Protein AF-A0A6G3Z3A4-F1 (afdb_monomer_lite)

Sequence (115 aa):
MSCEQKSTEIIEIRGVYGNPKPFWDKGIYLNDLGVNAIFVHSGSINHDMVSRAKSEVLMLFAEFATLNGKNYVEKHPEAWAIDEKGEKVQAASWFMGVCPTEPGFRQYRFDQLRD

Structure (mmCIF, N/CA/C/O backbone):
data_AF-A0A6G3Z3A4-F1
#
_entry.id   AF-A0A6G3Z3A4-F1
#
loop_
_atom_site.group_PDB
_atom_site.id
_atom_site.type_symbol
_atom_site.label_atom_id
_atom_site.label_alt_id
_atom_site.label_comp_id
_atom_site.label_asym_id
_atom_site.label_entity_id
_atom_site.label_seq_id
_atom_site.pdbx_PDB_ins_code
_atom_site.Cartn_x
_atom_site.Cartn_y
_atom_site.Cartn_z
_atom_site.occupancy
_atom_site.B_iso_or_equiv
_atom_site.auth_seq_id
_atom_site.auth_com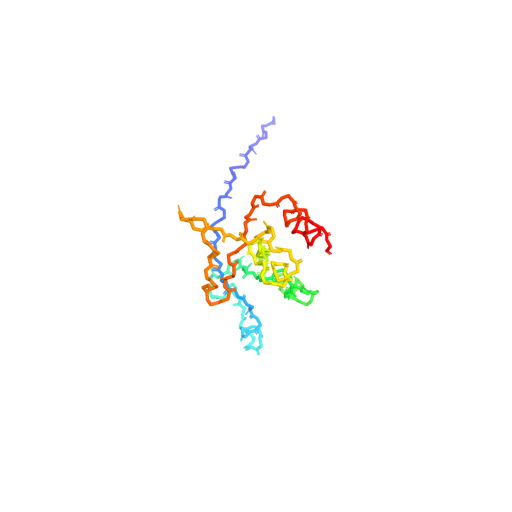p_id
_atom_site.auth_asym_id
_atom_site.auth_atom_id
_atom_site.pdbx_PDB_model_num
ATOM 1 N N . MET A 1 1 ? -12.400 38.740 25.803 1.00 44.72 1 MET A N 1
ATOM 2 C CA . MET A 1 1 ? -12.763 37.363 25.411 1.00 44.72 1 MET A CA 1
ATOM 3 C C . MET A 1 1 ? -11.537 36.761 24.754 1.00 44.72 1 MET A C 1
ATOM 5 O O . MET A 1 1 ? -11.163 37.222 23.687 1.00 44.72 1 MET A O 1
ATOM 9 N N . SER A 1 2 ? -10.840 35.865 25.452 1.00 55.03 2 SER A N 1
ATOM 10 C CA . SER A 1 2 ? -9.640 35.192 24.946 1.00 55.03 2 SER A CA 1
ATOM 11 C C . SER A 1 2 ? -10.067 33.841 24.379 1.00 55.03 2 SER A C 1
ATOM 13 O O . SER A 1 2 ? -10.693 33.065 25.096 1.00 55.03 2 SER A O 1
ATOM 15 N N . CYS A 1 3 ? -9.792 33.579 23.102 1.00 57.38 3 CYS A N 1
ATOM 16 C CA . CYS A 1 3 ? -9.895 32.233 22.548 1.00 57.38 3 CYS A CA 1
ATOM 17 C C . CYS A 1 3 ? -8.695 31.424 23.050 1.00 57.38 3 CYS A C 1
ATOM 19 O O . CYS A 1 3 ? -7.576 31.633 22.588 1.00 57.38 3 CYS A O 1
ATOM 21 N N . GLU A 1 4 ? -8.922 30.504 23.985 1.00 67.31 4 GLU A N 1
ATOM 22 C CA . GLU A 1 4 ? -7.947 29.461 24.306 1.00 67.31 4 GLU A CA 1
ATOM 23 C C . GLU A 1 4 ? -7.803 28.520 23.105 1.00 67.31 4 GLU A C 1
ATOM 25 O O . GLU A 1 4 ? -8.751 27.850 22.688 1.00 67.31 4 GLU A O 1
ATOM 30 N N . GLN A 1 5 ? -6.605 28.481 22.525 1.00 63.28 5 GLN A N 1
ATOM 31 C CA . GLN A 1 5 ? -6.236 27.465 21.548 1.00 63.28 5 GLN A CA 1
ATOM 32 C C . GLN A 1 5 ? -6.065 26.136 22.288 1.00 63.28 5 GLN A C 1
ATOM 34 O O . GLN A 1 5 ? -5.103 25.950 23.030 1.00 63.28 5 GLN A O 1
ATOM 39 N N . LYS A 1 6 ? -7.015 25.213 22.094 1.00 67.44 6 LYS A N 1
ATOM 40 C CA . LYS A 1 6 ? -6.882 23.819 22.534 1.00 67.44 6 LYS A CA 1
ATOM 41 C C . LYS A 1 6 ? -5.578 23.251 21.970 1.00 67.44 6 LYS A C 1
ATOM 43 O O . LYS A 1 6 ? -5.382 23.258 20.756 1.00 67.44 6 LYS A O 1
ATOM 48 N N . SER A 1 7 ? -4.704 22.766 22.848 1.00 70.38 7 SER A N 1
ATOM 49 C CA . SER A 1 7 ? -3.515 22.011 22.461 1.00 70.38 7 SER A CA 1
ATOM 50 C C . SER A 1 7 ? -3.932 20.822 21.599 1.00 70.38 7 SER A C 1
ATOM 52 O O . SER A 1 7 ? -4.838 20.079 21.978 1.00 70.38 7 SER A O 1
ATOM 54 N N . THR A 1 8 ? -3.290 20.646 20.447 1.00 72.88 8 THR A N 1
ATOM 55 C CA . THR A 1 8 ? -3.506 19.479 19.590 1.00 72.88 8 THR A CA 1
ATOM 56 C C . THR A 1 8 ? -3.104 18.225 20.363 1.00 72.88 8 THR A C 1
ATOM 58 O O . THR A 1 8 ? -1.916 17.992 20.583 1.00 72.88 8 THR A O 1
ATOM 61 N N . GLU A 1 9 ? -4.081 17.435 20.810 1.00 79.81 9 GLU A N 1
ATOM 62 C CA . GLU A 1 9 ? -3.802 16.121 21.384 1.00 79.81 9 GLU A CA 1
ATOM 63 C C . GLU A 1 9 ? -3.218 15.216 20.298 1.00 79.81 9 GLU A C 1
ATOM 65 O O . GLU A 1 9 ? -3.786 15.065 19.214 1.00 79.81 9 GLU A O 1
ATOM 70 N N . ILE A 1 10 ? -2.056 14.630 20.580 1.00 82.75 10 ILE A N 1
ATOM 71 C CA . ILE A 1 10 ? -1.434 13.646 19.700 1.00 82.75 10 ILE A CA 1
ATOM 72 C C . ILE A 1 10 ? -2.136 12.314 19.956 1.00 82.75 10 ILE A C 1
ATOM 74 O O . ILE A 1 10 ? -1.961 11.709 21.012 1.00 82.75 10 ILE A O 1
ATOM 78 N N . ILE A 1 11 ? -2.926 11.856 18.988 1.00 84.44 11 ILE A N 1
ATOM 79 C CA . ILE A 1 11 ? -3.520 10.519 19.028 1.00 84.44 11 ILE A CA 1
ATOM 80 C C . ILE A 1 11 ? -2.460 9.521 18.556 1.00 84.44 11 ILE A C 1
ATOM 82 O O . ILE A 1 11 ? -2.026 9.558 17.405 1.00 84.44 11 ILE A O 1
ATOM 86 N N . GLU A 1 12 ? -2.036 8.627 19.447 1.00 93.38 12 GLU A N 1
ATOM 87 C CA . GLU A 1 12 ? -1.149 7.517 19.095 1.00 93.38 12 GLU A CA 1
ATOM 88 C C . GLU A 1 12 ? -1.888 6.524 18.185 1.00 93.38 12 GLU A C 1
ATOM 90 O O . GLU A 1 12 ? -2.966 6.042 18.533 1.00 93.38 12 GLU A O 1
ATOM 95 N N . ILE A 1 13 ? -1.309 6.193 17.028 1.00 95.25 13 ILE A N 1
ATOM 96 C CA . ILE A 1 13 ? -1.880 5.219 16.088 1.00 95.25 13 ILE A CA 1
ATOM 97 C C . ILE A 1 13 ? -1.393 3.816 16.457 1.00 95.25 13 ILE A C 1
ATOM 99 O O . ILE A 1 13 ? -0.210 3.503 16.344 1.00 95.25 13 ILE A O 1
ATOM 103 N N . ARG A 1 14 ? -2.328 2.952 16.848 1.00 95.38 14 ARG A N 1
ATOM 104 C CA . ARG A 1 14 ? -2.114 1.541 17.184 1.00 95.38 14 ARG A CA 1
ATOM 105 C C . ARG A 1 14 ? -2.848 0.704 16.156 1.00 95.38 14 ARG A C 1
ATOM 107 O O . ARG A 1 14 ? -4.046 0.459 16.291 1.00 95.38 14 ARG A O 1
ATOM 114 N N . GLY A 1 15 ? -2.146 0.342 15.089 1.00 94.31 15 GLY A N 1
ATOM 115 C CA . GLY A 1 15 ? -2.766 -0.310 13.946 1.00 94.31 15 GLY A CA 1
ATOM 116 C C . GLY A 1 15 ? -2.347 -1.751 13.723 1.00 94.31 15 GLY A C 1
ATOM 117 O O . GLY A 1 15 ? -1.269 -2.177 14.133 1.00 94.31 15 GLY A O 1
ATOM 118 N N . VAL A 1 16 ? -3.205 -2.479 13.014 1.00 94.19 16 VAL A N 1
ATOM 119 C CA . VAL A 1 16 ? -2.917 -3.818 12.486 1.00 94.19 16 VAL A CA 1
ATOM 120 C C . VAL A 1 16 ? -2.797 -3.769 10.968 1.00 94.19 16 VAL A C 1
ATOM 122 O O . VAL A 1 16 ? -3.511 -3.014 10.307 1.00 94.19 16 VAL A O 1
ATOM 125 N N . TYR A 1 17 ? -1.895 -4.576 10.414 1.00 94.81 17 TYR A N 1
ATOM 126 C CA . TYR A 1 17 ? -1.730 -4.725 8.971 1.00 94.81 17 TYR A CA 1
ATOM 127 C C . TYR A 1 17 ? -2.410 -6.008 8.484 1.00 94.81 17 TYR A C 1
ATOM 129 O O . TYR A 1 17 ? -2.198 -7.083 9.048 1.00 94.81 17 TYR A O 1
ATOM 137 N N . GLY A 1 18 ? -3.214 -5.891 7.429 1.00 90.81 18 GLY A N 1
ATOM 138 C CA . GLY A 1 18 ? -3.985 -6.985 6.843 1.00 90.81 18 GLY A CA 1
ATOM 139 C C . GLY A 1 18 ? -5.496 -6.830 7.023 1.00 90.81 18 GLY A C 1
ATOM 140 O O . GLY A 1 18 ? -5.988 -5.896 7.652 1.00 90.81 18 GLY A O 1
ATOM 141 N N . ASN A 1 19 ? -6.258 -7.749 6.426 1.00 90.94 19 ASN A N 1
ATOM 142 C CA . ASN A 1 19 ? -7.718 -7.674 6.418 1.00 90.94 19 ASN A CA 1
ATOM 143 C C . ASN A 1 19 ? -8.296 -7.963 7.825 1.00 90.94 19 ASN A C 1
ATOM 145 O O . ASN A 1 19 ? -8.087 -9.069 8.331 1.00 90.94 19 ASN A O 1
ATOM 149 N N . PRO A 1 20 ? -9.056 -7.035 8.444 1.00 92.31 20 PRO A N 1
ATOM 150 C CA . PRO A 1 20 ? -9.608 -7.204 9.794 1.00 92.31 20 PRO A CA 1
ATOM 151 C C . PRO A 1 20 ? -10.807 -8.164 9.867 1.00 92.31 20 PRO A C 1
ATOM 153 O O . PRO A 1 20 ? -11.258 -8.505 10.962 1.00 92.31 20 PRO A O 1
ATOM 156 N N . LYS A 1 21 ? -11.310 -8.640 8.721 1.00 92.31 21 LYS A N 1
ATOM 157 C CA . LYS A 1 21 ? -12.469 -9.535 8.618 1.00 92.31 21 LYS A CA 1
ATOM 158 C C . LYS A 1 21 ? -12.462 -10.720 9.604 1.00 92.31 21 LYS A C 1
ATOM 160 O O . LYS A 1 21 ? -13.507 -10.952 10.201 1.00 92.31 21 LYS A O 1
ATOM 165 N N . PRO A 1 22 ? -11.348 -11.437 9.860 1.00 93.56 22 PRO A N 1
ATOM 166 C CA . PRO A 1 22 ? -11.351 -12.549 10.813 1.00 93.56 22 PRO A CA 1
ATOM 167 C C . PRO A 1 22 ? -11.710 -12.160 12.257 1.00 93.56 22 PRO A C 1
ATOM 169 O O . PRO A 1 22 ? -12.189 -13.012 13.006 1.00 93.56 22 PRO A O 1
ATOM 172 N N . PHE A 1 23 ? -11.473 -10.906 12.664 1.00 94.19 23 PHE A N 1
ATOM 173 C CA . PHE A 1 23 ? -11.898 -10.388 13.970 1.00 94.19 23 PHE A CA 1
ATOM 174 C C . PHE A 1 23 ? -13.391 -10.063 13.957 1.00 94.19 23 PHE A C 1
ATOM 176 O O . PHE A 1 23 ? -14.137 -10.529 14.819 1.00 94.19 23 PHE A O 1
ATOM 183 N N . TRP A 1 24 ? -13.839 -9.350 12.924 1.00 94.19 24 TRP A N 1
ATOM 184 C CA . TRP A 1 24 ? -15.240 -8.972 12.758 1.00 94.19 24 TRP A CA 1
ATOM 185 C C . TRP A 1 24 ? -16.174 -10.176 12.625 1.00 94.19 24 TRP A C 1
ATOM 187 O O . TRP A 1 24 ? -17.240 -10.184 13.234 1.00 94.19 24 TRP A O 1
ATOM 197 N N . ASP A 1 25 ? -15.753 -11.221 11.910 1.00 94.94 25 ASP A N 1
ATOM 198 C CA . ASP A 1 25 ? -16.512 -12.469 11.755 1.00 94.94 25 ASP A CA 1
ATOM 199 C C . ASP A 1 25 ? -16.710 -13.198 13.099 1.00 94.94 25 ASP A C 1
ATOM 201 O O . ASP A 1 25 ? -17.659 -13.962 13.260 1.00 94.94 25 ASP A O 1
ATOM 205 N N . LYS A 1 26 ? -15.842 -12.940 14.087 1.00 96.12 26 LYS A N 1
ATOM 206 C CA . LYS A 1 26 ? -15.961 -13.447 15.464 1.00 96.12 26 LYS A CA 1
ATOM 207 C C . LYS A 1 26 ? -16.708 -12.488 16.396 1.00 96.12 26 LYS A C 1
ATOM 209 O O . LYS A 1 26 ? -16.783 -12.751 17.592 1.00 96.12 26 LYS A O 1
ATOM 214 N N . GLY A 1 27 ? -17.222 -11.372 15.877 1.00 94.25 27 GLY A N 1
ATOM 215 C CA . GLY A 1 27 ? -17.855 -10.321 16.672 1.00 94.25 27 GLY A CA 1
ATOM 216 C C . GLY A 1 27 ? -16.881 -9.530 17.549 1.00 94.25 27 GLY A C 1
ATOM 217 O O . GLY A 1 27 ? -17.327 -8.831 18.451 1.00 94.25 27 GLY A O 1
ATOM 218 N N . ILE A 1 28 ? -15.571 -9.637 17.304 1.00 94.69 28 ILE A N 1
ATOM 219 C CA . ILE A 1 28 ? -14.545 -8.913 18.057 1.00 94.69 28 ILE A CA 1
ATOM 220 C C . ILE A 1 28 ? -14.382 -7.527 17.441 1.00 94.69 28 ILE A C 1
ATOM 222 O O . ILE A 1 28 ? -14.150 -7.403 16.235 1.00 94.69 28 ILE A O 1
ATOM 226 N N . TYR A 1 29 ? -14.479 -6.500 18.278 1.00 94.44 29 TYR A N 1
ATOM 227 C CA . TYR A 1 29 ? -14.205 -5.127 17.888 1.00 94.44 29 TYR A CA 1
ATOM 228 C C . TYR A 1 29 ? -12.720 -4.834 18.102 1.00 94.44 29 TYR A C 1
ATOM 230 O O . TYR A 1 29 ? -12.112 -5.281 19.075 1.00 94.44 29 TYR A O 1
ATOM 238 N N . LEU A 1 30 ? -12.098 -4.109 17.175 1.00 94.94 30 LEU A N 1
ATOM 239 C CA . LEU A 1 30 ? -10.657 -3.856 17.246 1.00 94.94 30 LEU A CA 1
ATOM 240 C C . LEU A 1 30 ? -10.299 -2.866 18.363 1.00 94.94 30 LEU A C 1
ATOM 242 O O . LEU A 1 30 ? -9.241 -2.989 18.982 1.00 94.94 30 LEU A O 1
ATOM 246 N N . ASN A 1 31 ? -11.203 -1.944 18.686 1.00 93.62 31 ASN A N 1
ATOM 247 C CA . ASN A 1 31 ? -11.037 -1.016 19.805 1.00 93.62 31 ASN A CA 1
ATOM 248 C C . ASN A 1 31 ? -10.979 -1.730 21.172 1.00 93.62 31 ASN A C 1
ATOM 250 O O . ASN A 1 31 ? -10.213 -1.298 22.032 1.00 93.62 31 ASN A O 1
ATOM 254 N N . ASP A 1 32 ? -11.678 -2.859 21.346 1.00 94.50 32 ASP A N 1
ATOM 255 C CA . ASP A 1 32 ? -11.590 -3.708 22.546 1.00 94.50 32 ASP A CA 1
ATOM 256 C C . ASP A 1 32 ? -10.193 -4.329 22.712 1.00 94.50 32 ASP A C 1
ATOM 258 O O . ASP A 1 32 ? -9.768 -4.656 23.820 1.00 94.50 32 ASP A O 1
ATOM 262 N N . LEU A 1 33 ? -9.448 -4.460 21.610 1.00 94.19 33 LEU A N 1
ATOM 263 C CA . LEU A 1 33 ? -8.054 -4.910 21.589 1.00 94.19 33 LEU A CA 1
ATOM 264 C C . LEU A 1 33 ? -7.056 -3.745 21.711 1.00 94.19 33 LEU A C 1
ATOM 266 O O . LEU A 1 33 ? -5.848 -3.952 21.596 1.00 94.19 33 LEU A O 1
ATOM 270 N N . GLY A 1 34 ? -7.537 -2.514 21.909 1.00 93.75 34 GLY A N 1
ATOM 271 C CA . GLY A 1 34 ? -6.711 -1.307 21.943 1.00 93.75 34 GLY A CA 1
ATOM 272 C C . GLY A 1 34 ? -6.182 -0.867 20.573 1.00 93.75 34 GLY A C 1
ATOM 273 O O . GLY A 1 34 ? -5.256 -0.054 20.519 1.00 93.75 34 GLY A O 1
ATOM 274 N N . VAL A 1 35 ? -6.747 -1.393 19.481 1.00 95.94 35 VAL A N 1
ATOM 275 C CA . VAL A 1 35 ? -6.409 -1.035 18.097 1.00 95.94 35 VAL A CA 1
ATOM 276 C C . VAL A 1 35 ? -7.335 0.082 17.627 1.00 95.94 35 VAL A C 1
ATOM 278 O O . VAL A 1 35 ? -8.553 -0.015 17.754 1.00 95.94 35 VAL A O 1
ATOM 281 N N . ASN A 1 36 ? -6.762 1.140 17.055 1.00 96.06 36 ASN A N 1
ATOM 282 C CA . ASN A 1 36 ? -7.508 2.289 16.531 1.00 96.06 36 ASN A CA 1
ATOM 283 C C . ASN A 1 36 ? -7.268 2.545 15.034 1.00 96.06 36 ASN A C 1
ATOM 285 O O . ASN A 1 36 ? -7.782 3.519 14.483 1.00 96.06 36 ASN A O 1
ATOM 289 N N . ALA A 1 37 ? -6.510 1.674 14.363 1.00 97.25 37 ALA A N 1
ATOM 290 C CA . ALA A 1 37 ? -6.234 1.791 12.939 1.00 97.25 37 ALA A CA 1
ATOM 291 C C . ALA A 1 37 ? -6.104 0.437 12.232 1.00 97.25 37 ALA A C 1
ATOM 293 O O . ALA A 1 37 ? -5.683 -0.562 12.813 1.00 97.25 37 ALA A O 1
ATOM 294 N N . ILE A 1 38 ? -6.417 0.417 10.940 1.00 97.06 38 ILE A N 1
ATOM 295 C CA . ILE A 1 38 ? -6.185 -0.721 10.049 1.00 97.06 38 ILE A CA 1
ATOM 296 C C . ILE A 1 38 ? -5.400 -0.263 8.822 1.00 97.06 38 ILE A C 1
ATOM 298 O O . ILE A 1 38 ? -5.692 0.782 8.244 1.00 97.06 38 ILE A O 1
ATOM 302 N N . PHE A 1 39 ? -4.415 -1.060 8.421 1.00 97.06 39 PHE A N 1
ATOM 303 C CA . PHE A 1 39 ? -3.629 -0.878 7.205 1.00 97.06 39 PHE A CA 1
ATOM 304 C C . PHE A 1 39 ? -3.957 -2.030 6.258 1.00 97.06 39 PHE A C 1
ATOM 306 O O . PHE A 1 39 ? -3.657 -3.187 6.555 1.00 97.06 39 PHE A O 1
ATOM 313 N N . VAL A 1 40 ? -4.610 -1.733 5.139 1.00 96.25 40 VAL A N 1
ATOM 314 C CA . VAL A 1 40 ? -5.150 -2.747 4.223 1.00 96.25 40 VAL A CA 1
ATOM 315 C C . VAL A 1 40 ? -4.697 -2.491 2.796 1.00 96.25 40 VAL A C 1
ATOM 317 O O . VAL A 1 40 ? -4.545 -1.345 2.384 1.00 96.25 40 VAL A O 1
ATOM 320 N N . HIS A 1 41 ? -4.537 -3.553 2.007 1.00 93.06 41 HIS A N 1
ATOM 321 C CA . HIS A 1 41 ? -4.300 -3.413 0.573 1.00 93.06 41 HIS A CA 1
ATOM 322 C C . HIS A 1 41 ? -5.467 -2.653 -0.075 1.00 93.06 41 HIS A C 1
ATOM 324 O O . HIS A 1 41 ? -6.625 -3.030 0.116 1.00 93.06 41 HIS A O 1
ATOM 330 N N . SER A 1 42 ? -5.174 -1.615 -0.857 1.00 91.38 42 SER A N 1
ATOM 331 C CA . SER A 1 42 ? -6.161 -0.742 -1.521 1.00 91.38 42 SER A CA 1
ATOM 332 C C . SER A 1 42 ? -7.266 -1.521 -2.240 1.00 91.38 42 SER A C 1
ATOM 334 O O . SER A 1 42 ? -8.444 -1.287 -1.992 1.00 91.38 42 SER A O 1
ATOM 336 N N . GLY A 1 43 ? -6.902 -2.537 -3.026 1.00 89.81 43 GLY A N 1
ATOM 337 C CA . GLY A 1 43 ? -7.866 -3.393 -3.736 1.00 89.81 43 GLY A CA 1
ATOM 338 C C . GLY A 1 43 ? -8.773 -4.268 -2.850 1.00 89.81 43 GLY A C 1
ATOM 339 O O . GLY A 1 43 ? -9.657 -4.935 -3.373 1.00 89.81 43 GLY A O 1
ATOM 340 N N . SER A 1 44 ? -8.560 -4.310 -1.530 1.00 91.81 44 SER A N 1
ATOM 341 C CA . SER A 1 44 ? -9.442 -5.017 -0.584 1.00 91.81 44 SER A CA 1
ATOM 342 C C . SER A 1 44 ? -10.496 -4.110 0.060 1.00 91.81 44 SER A C 1
ATOM 344 O O . SER A 1 44 ? -11.411 -4.612 0.717 1.00 91.81 44 SER A O 1
ATOM 346 N N . ILE A 1 45 ? -10.374 -2.790 -0.120 1.00 93.81 45 ILE A N 1
ATOM 347 C CA . ILE A 1 45 ? -11.290 -1.809 0.455 1.00 93.81 45 ILE A CA 1
ATOM 348 C C . ILE A 1 45 ? -12.633 -1.910 -0.263 1.00 93.81 45 ILE A C 1
ATOM 350 O O . ILE A 1 45 ? -12.718 -1.865 -1.487 1.00 93.81 45 ILE A O 1
ATOM 354 N N . ASN A 1 46 ? -13.700 -2.027 0.517 1.00 94.75 46 ASN A N 1
ATOM 355 C CA . ASN A 1 46 ? -15.071 -2.021 0.029 1.00 94.75 46 ASN A CA 1
ATOM 356 C C . ASN A 1 46 ? -15.973 -1.242 0.994 1.00 94.75 46 ASN A C 1
ATOM 358 O O . ASN A 1 46 ? -15.548 -0.838 2.080 1.00 94.75 46 ASN A O 1
ATOM 362 N N . HIS A 1 47 ? -17.222 -1.022 0.584 1.00 95.88 47 HIS A N 1
ATOM 363 C CA . HIS A 1 47 ? -18.175 -0.234 1.360 1.00 95.88 47 HIS A CA 1
ATOM 364 C C . HIS A 1 47 ? -18.393 -0.806 2.770 1.00 95.88 47 HIS A C 1
ATOM 366 O O . HIS A 1 47 ? -18.356 -0.055 3.741 1.00 95.88 47 HIS A O 1
ATOM 372 N N . ASP A 1 48 ? -18.534 -2.127 2.901 1.00 94.62 48 ASP A N 1
ATOM 373 C CA . ASP A 1 48 ? -18.771 -2.785 4.191 1.00 94.62 48 ASP A CA 1
ATOM 374 C C . ASP A 1 48 ? -17.596 -2.600 5.153 1.00 94.62 48 ASP A C 1
ATOM 376 O O . ASP A 1 48 ? -17.798 -2.283 6.325 1.00 94.62 48 ASP A O 1
ATOM 380 N N . MET A 1 49 ? -16.362 -2.720 4.655 1.00 95.25 49 MET A N 1
ATOM 381 C CA . MET A 1 49 ? -15.149 -2.473 5.434 1.00 95.25 49 MET A CA 1
ATOM 382 C C . MET A 1 49 ? -15.095 -1.027 5.931 1.00 95.25 49 MET A C 1
ATOM 384 O O . MET A 1 49 ? -14.807 -0.796 7.104 1.00 95.25 49 MET A O 1
ATOM 388 N N . VAL A 1 50 ?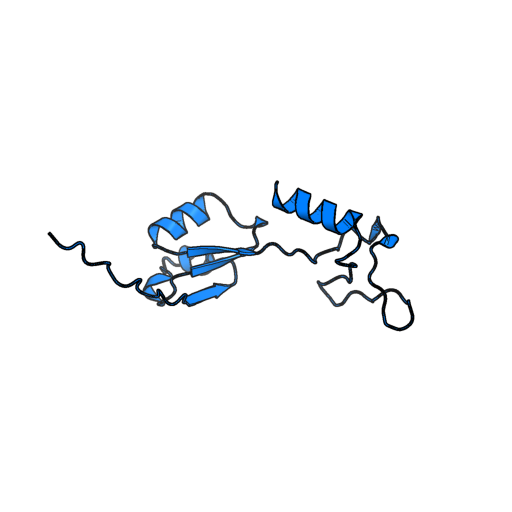 -15.398 -0.054 5.065 1.00 96.31 50 VAL A N 1
ATOM 389 C CA . VAL A 1 50 ? -15.405 1.371 5.431 1.00 96.31 50 VAL A CA 1
ATOM 390 C C . VAL A 1 50 ? -16.496 1.661 6.461 1.00 96.31 50 VAL A C 1
ATOM 392 O O . VAL A 1 50 ? -16.236 2.335 7.458 1.00 96.31 50 VAL A O 1
ATOM 395 N N . SER A 1 51 ? -17.710 1.150 6.248 1.00 96.00 51 SER A N 1
ATOM 396 C CA . SER A 1 51 ? -18.828 1.303 7.181 1.00 96.00 51 SER A CA 1
ATOM 397 C C . SER A 1 51 ? -18.510 0.692 8.540 1.00 96.00 51 SER A C 1
ATOM 399 O O . SER A 1 51 ? -18.730 1.333 9.570 1.00 96.00 51 SER A O 1
ATOM 401 N N . ARG A 1 52 ? -17.937 -0.514 8.549 1.00 94.88 52 ARG A N 1
ATOM 402 C CA . ARG A 1 52 ? -17.552 -1.199 9.778 1.00 94.88 52 ARG A CA 1
ATOM 403 C C . ARG A 1 52 ? -16.442 -0.451 10.512 1.00 94.88 52 ARG A C 1
ATOM 405 O O . ARG A 1 52 ? -16.610 -0.149 11.690 1.00 94.88 52 ARG A O 1
ATOM 412 N N . ALA A 1 53 ? -15.374 -0.059 9.818 1.00 95.62 53 ALA A N 1
ATOM 413 C CA . ALA A 1 53 ? -14.282 0.716 10.403 1.00 95.62 53 ALA A CA 1
ATOM 414 C C . ALA A 1 53 ? -14.774 2.037 11.021 1.00 95.62 53 ALA A C 1
ATOM 416 O O . ALA A 1 53 ? -14.414 2.356 12.152 1.00 95.62 53 ALA A O 1
ATOM 417 N N . LYS A 1 54 ? -15.669 2.763 10.335 1.00 95.31 54 LYS A N 1
ATOM 418 C CA . LYS A 1 54 ? -16.292 3.985 10.871 1.00 95.31 54 LYS A CA 1
ATOM 419 C C . LYS A 1 54 ? -17.117 3.724 12.129 1.00 95.31 54 LYS A C 1
ATOM 421 O O . LYS A 1 54 ? -17.039 4.516 13.062 1.00 95.31 54 LYS A O 1
ATOM 426 N N . SER A 1 55 ? -17.884 2.632 12.168 1.00 94.69 55 SER A N 1
ATOM 427 C CA . SER A 1 55 ? -18.684 2.275 13.350 1.00 94.69 55 SER A CA 1
ATOM 428 C C . SER A 1 55 ? -17.829 1.975 14.587 1.00 94.69 55 SER A C 1
ATOM 430 O O . SER A 1 55 ? -18.285 2.177 15.706 1.00 94.69 55 SER A O 1
ATOM 432 N N . GLU A 1 56 ? -16.580 1.551 14.378 1.00 94.25 56 GLU A N 1
ATOM 433 C CA . GLU A 1 56 ? -15.594 1.275 15.429 1.00 94.25 56 GLU A CA 1
ATOM 434 C C . GLU A 1 56 ? -14.653 2.464 15.705 1.00 94.25 56 GLU A C 1
ATOM 436 O O . GLU A 1 56 ? -13.753 2.353 16.534 1.00 94.25 56 GLU A O 1
ATOM 441 N N . VAL A 1 57 ? -14.853 3.608 15.033 1.00 94.06 57 VAL A N 1
ATOM 442 C CA . VAL A 1 57 ? -13.983 4.800 15.121 1.00 94.06 57 VAL A CA 1
ATOM 443 C C . VAL A 1 57 ? -12.522 4.469 14.763 1.00 94.06 57 VAL A C 1
ATOM 445 O O . VAL A 1 57 ? -11.573 4.995 15.339 1.00 94.06 57 VAL A O 1
ATOM 448 N N . LEU A 1 58 ? -12.330 3.581 13.785 1.00 96.06 58 LEU A N 1
ATOM 449 C CA . LEU A 1 58 ? -11.011 3.191 13.294 1.00 96.06 58 LEU A CA 1
ATOM 450 C C . LEU A 1 58 ? -10.541 4.111 12.168 1.00 96.06 58 LEU A C 1
ATOM 452 O O . LEU A 1 58 ? -11.304 4.473 11.268 1.00 96.06 58 LEU A O 1
ATOM 456 N N . MET A 1 59 ? -9.244 4.407 12.161 1.00 96.06 59 MET A N 1
ATOM 457 C CA . MET A 1 59 ? -8.568 4.986 11.004 1.00 96.06 59 MET A CA 1
ATOM 458 C C . MET A 1 59 ? -8.283 3.894 9.966 1.00 96.06 59 MET A C 1
ATOM 460 O O . MET A 1 59 ? -7.696 2.863 10.286 1.00 96.06 59 MET A O 1
ATOM 464 N N . LEU A 1 60 ? -8.676 4.118 8.713 1.00 96.25 60 LEU A N 1
ATOM 465 C CA . LEU A 1 60 ? -8.412 3.197 7.608 1.00 96.25 60 LEU A CA 1
ATOM 466 C C . LEU A 1 60 ? -7.306 3.772 6.724 1.00 96.25 60 LEU A C 1
ATOM 468 O O . LEU A 1 60 ? -7.477 4.828 6.117 1.00 96.25 60 LEU A O 1
ATOM 472 N N . PHE A 1 61 ? -6.190 3.055 6.635 1.00 96.25 61 PHE A N 1
ATOM 473 C CA . PHE A 1 61 ? -5.060 3.373 5.771 1.00 96.25 61 PHE A CA 1
ATOM 474 C C . PHE A 1 61 ? -4.993 2.381 4.609 1.00 96.25 61 PHE A C 1
ATOM 476 O O . PHE A 1 61 ? -5.012 1.165 4.810 1.00 96.25 61 PHE A O 1
ATOM 483 N N . ALA A 1 62 ? -4.901 2.909 3.391 1.00 94.88 62 ALA A N 1
ATOM 484 C CA . ALA A 1 62 ? -4.787 2.118 2.175 1.00 94.88 62 ALA A CA 1
ATOM 485 C C . ALA A 1 62 ? -3.317 1.963 1.769 1.00 94.88 62 ALA A C 1
ATOM 487 O O . ALA A 1 62 ? -2.610 2.948 1.565 1.00 94.88 62 ALA A O 1
ATOM 488 N N . GLU A 1 63 ? -2.867 0.726 1.605 1.00 92.81 63 GLU A N 1
ATOM 489 C CA . GLU A 1 63 ? -1.593 0.408 0.977 1.00 92.81 63 GLU A CA 1
ATOM 490 C C . GLU A 1 63 ? -1.768 0.328 -0.543 1.00 92.81 63 GLU A C 1
ATOM 492 O O . GLU A 1 63 ? -2.616 -0.404 -1.067 1.00 92.81 63 GLU A O 1
ATOM 497 N N . PHE A 1 64 ? -0.916 1.048 -1.264 1.00 91.25 64 PHE A N 1
ATOM 498 C CA . PHE A 1 64 ? -0.799 0.950 -2.709 1.00 91.25 64 PHE A CA 1
ATOM 499 C C . PHE A 1 64 ? 0.622 0.513 -3.074 1.00 91.25 64 PHE A C 1
ATOM 501 O O . PHE A 1 64 ? 1.569 1.290 -2.952 1.00 91.25 64 PHE A O 1
ATOM 508 N N . ALA A 1 65 ? 0.775 -0.739 -3.511 1.00 86.62 65 ALA A N 1
ATOM 509 C CA . ALA A 1 65 ? 2.072 -1.343 -3.813 1.00 86.62 65 ALA A CA 1
ATOM 510 C C . ALA A 1 65 ? 2.678 -0.774 -5.111 1.00 86.62 65 ALA A C 1
ATOM 512 O O . ALA A 1 65 ? 2.569 -1.360 -6.188 1.00 86.62 65 ALA A O 1
ATOM 513 N N . THR A 1 66 ? 3.336 0.380 -5.009 1.00 86.38 66 THR A N 1
ATOM 514 C CA . THR A 1 66 ? 3.907 1.131 -6.143 1.00 86.38 66 THR A CA 1
ATOM 515 C C . THR A 1 66 ? 4.972 0.366 -6.923 1.00 86.38 66 THR A C 1
ATOM 517 O O . THR A 1 66 ? 5.147 0.616 -8.109 1.00 86.38 66 THR A O 1
ATOM 520 N N . LEU A 1 67 ? 5.672 -0.566 -6.280 1.00 84.44 67 LEU A N 1
ATOM 521 C CA . LEU A 1 67 ? 6.803 -1.285 -6.870 1.00 84.44 67 LEU A CA 1
ATOM 522 C C . LEU A 1 67 ? 6.440 -2.676 -7.398 1.00 84.44 67 LEU A C 1
ATOM 524 O O . LEU A 1 67 ? 7.313 -3.404 -7.863 1.00 84.44 67 LEU A O 1
ATOM 528 N N . ASN A 1 68 ? 5.166 -3.074 -7.350 1.00 83.81 68 ASN A N 1
ATOM 529 C CA . ASN A 1 68 ? 4.768 -4.362 -7.900 1.00 83.81 68 ASN A CA 1
ATOM 530 C C . ASN A 1 68 ? 4.649 -4.274 -9.432 1.00 83.81 68 ASN A C 1
ATOM 532 O O . ASN A 1 68 ? 3.644 -3.807 -9.975 1.00 83.81 68 ASN A O 1
ATOM 536 N N . GLY A 1 69 ? 5.719 -4.686 -10.117 1.00 78.00 69 GLY A N 1
ATOM 537 C CA . GLY A 1 69 ? 5.870 -4.591 -11.572 1.00 78.00 69 GLY A CA 1
ATOM 538 C C . GLY A 1 69 ? 5.677 -5.892 -12.346 1.00 78.00 69 GLY A C 1
ATOM 539 O O . GLY A 1 69 ? 5.656 -5.827 -13.572 1.00 78.00 69 GLY A O 1
ATOM 540 N N . LYS A 1 70 ? 5.477 -7.026 -11.650 1.00 77.94 70 LYS A N 1
ATOM 541 C CA . LYS A 1 70 ? 4.735 -8.209 -12.125 1.00 77.94 70 LYS A CA 1
ATOM 542 C C . LYS A 1 70 ? 4.565 -8.333 -13.649 1.00 77.94 70 LYS A C 1
ATOM 544 O O . LYS A 1 70 ? 5.443 -8.611 -14.455 1.00 77.94 70 LYS A O 1
ATOM 549 N N . ASN A 1 71 ? 3.335 -8.019 -14.001 1.00 83.12 71 ASN A N 1
ATOM 550 C CA . ASN A 1 71 ? 2.761 -8.162 -15.322 1.00 83.12 71 ASN A CA 1
ATOM 551 C C . ASN A 1 71 ? 3.199 -7.044 -16.289 1.00 83.12 71 ASN A C 1
ATOM 553 O O . ASN A 1 71 ? 2.879 -7.110 -17.473 1.00 83.12 71 ASN A O 1
ATOM 557 N N . TYR A 1 72 ? 3.868 -5.995 -15.790 1.00 90.00 72 TYR A N 1
ATOM 558 C CA . TYR A 1 72 ? 4.330 -4.866 -16.595 1.00 90.00 72 TYR A CA 1
ATOM 559 C C . TYR A 1 72 ? 5.652 -5.203 -17.290 1.00 90.0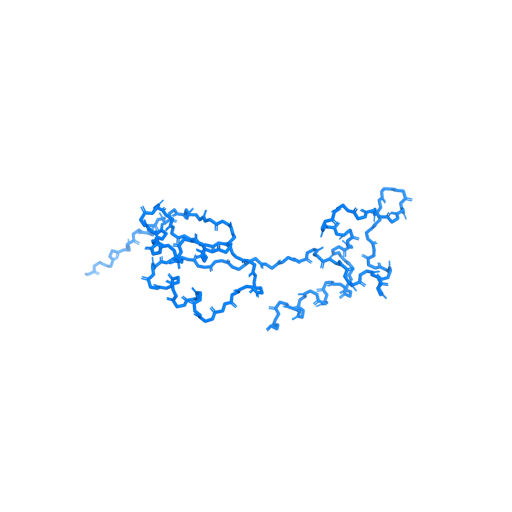0 72 TYR A C 1
ATOM 561 O O . TYR A 1 72 ? 5.721 -5.173 -18.515 1.00 90.00 72 TYR A O 1
ATOM 569 N N . VAL A 1 73 ? 6.679 -5.615 -16.538 1.00 90.00 73 VAL A N 1
ATOM 570 C CA . VAL A 1 73 ? 8.032 -5.853 -17.090 1.00 90.00 73 VAL A CA 1
ATOM 571 C C . VAL A 1 73 ? 8.103 -7.024 -18.077 1.00 90.00 73 VAL A C 1
ATOM 573 O O . VAL A 1 73 ? 9.012 -7.083 -18.900 1.00 90.00 73 VAL A O 1
ATOM 576 N N . GLU A 1 74 ? 7.131 -7.940 -18.038 1.00 87.56 74 GLU A N 1
ATOM 577 C CA . GLU A 1 74 ? 6.984 -9.022 -19.024 1.00 87.56 74 GLU A CA 1
ATOM 578 C C . GLU A 1 74 ? 6.650 -8.490 -20.429 1.00 87.56 74 GLU A C 1
ATOM 580 O O . GLU A 1 74 ? 7.034 -9.098 -21.427 1.00 87.56 74 GLU A O 1
ATOM 585 N N . LYS A 1 75 ? 5.955 -7.349 -20.510 1.00 92.62 75 LYS A N 1
ATOM 586 C CA . LYS A 1 75 ? 5.585 -6.669 -21.764 1.00 92.62 75 LYS A CA 1
ATOM 587 C C . LYS A 1 75 ? 6.467 -5.454 -22.063 1.00 92.62 75 LYS A C 1
ATOM 589 O O . LYS A 1 75 ? 6.520 -5.021 -23.208 1.00 92.62 75 LYS A O 1
ATOM 594 N N . HIS A 1 76 ? 7.157 -4.955 -21.039 1.00 93.69 76 HIS A N 1
ATOM 595 C CA . HIS A 1 76 ? 8.006 -3.767 -21.045 1.00 93.69 76 HIS A CA 1
ATOM 596 C C . HIS A 1 76 ? 9.403 -4.116 -20.508 1.00 93.69 76 HIS A C 1
ATOM 598 O O . HIS A 1 76 ? 9.734 -3.776 -19.365 1.00 93.69 76 HIS A O 1
ATOM 604 N N . PRO A 1 77 ? 10.229 -4.856 -21.273 1.00 91.31 77 PRO A N 1
ATOM 605 C CA . PRO A 1 77 ? 11.557 -5.270 -20.823 1.00 91.31 77 PRO A CA 1
ATOM 606 C C . PRO A 1 77 ? 12.495 -4.090 -20.525 1.00 91.31 77 PRO A C 1
ATOM 608 O O . PRO A 1 77 ? 13.443 -4.265 -19.763 1.00 91.31 77 PRO A O 1
ATOM 611 N N . GLU A 1 78 ? 12.227 -2.906 -21.081 1.00 92.94 78 GLU A N 1
ATOM 612 C CA . GLU A 1 78 ? 12.894 -1.638 -20.763 1.00 92.94 78 GLU A CA 1
ATOM 613 C C . GLU A 1 78 ? 12.734 -1.215 -19.296 1.00 92.94 78 GLU A C 1
ATOM 615 O O . GLU A 1 78 ? 13.580 -0.500 -18.764 1.00 92.94 78 GLU A O 1
ATOM 620 N N . ALA A 1 79 ? 11.683 -1.688 -18.624 1.00 93.50 79 ALA A N 1
ATOM 621 C CA . ALA A 1 79 ? 11.415 -1.408 -17.219 1.00 93.50 79 ALA A CA 1
ATOM 622 C C . ALA A 1 79 ? 11.986 -2.462 -16.269 1.00 93.50 79 ALA A C 1
ATOM 624 O O . ALA A 1 79 ? 11.775 -2.376 -15.060 1.00 93.50 79 ALA A O 1
ATOM 625 N N . TRP A 1 80 ? 12.702 -3.466 -16.776 1.00 91.06 80 TRP A N 1
ATOM 626 C CA . TRP A 1 80 ? 13.322 -4.476 -15.927 1.00 91.06 80 TRP A CA 1
ATOM 627 C C . TRP A 1 80 ? 14.463 -3.854 -15.111 1.00 91.06 80 TRP A C 1
ATOM 629 O O . TRP A 1 80 ? 15.347 -3.205 -15.668 1.00 91.06 80 TRP A O 1
ATOM 639 N N . ALA A 1 81 ? 14.459 -4.041 -13.790 1.00 89.81 81 ALA A N 1
ATOM 640 C CA . ALA A 1 81 ? 15.547 -3.542 -12.951 1.00 89.81 81 ALA A CA 1
ATOM 641 C C . ALA A 1 81 ? 16.861 -4.267 -13.276 1.00 89.81 81 ALA A C 1
ATOM 643 O O . ALA A 1 81 ? 16.877 -5.486 -13.430 1.00 89.81 81 ALA A O 1
ATOM 644 N N . ILE A 1 82 ? 17.968 -3.535 -13.337 1.00 90.62 82 ILE A N 1
ATOM 645 C CA . ILE A 1 82 ? 19.297 -4.112 -13.563 1.00 90.62 82 ILE A CA 1
ATOM 646 C C . ILE A 1 82 ? 20.139 -4.071 -12.288 1.00 90.62 82 ILE A C 1
ATOM 648 O O . ILE A 1 82 ? 19.936 -3.199 -11.442 1.00 90.62 82 ILE A O 1
ATOM 652 N N . ASP A 1 83 ? 21.046 -5.031 -12.141 1.00 90.38 83 ASP A N 1
ATOM 653 C CA . ASP A 1 83 ? 22.030 -5.073 -11.058 1.00 90.38 83 ASP A CA 1
ATOM 654 C C . ASP A 1 83 ? 23.279 -4.227 -11.377 1.00 90.38 83 ASP A C 1
ATOM 656 O O . ASP A 1 83 ? 23.335 -3.508 -12.381 1.00 90.38 83 ASP A O 1
ATOM 660 N N . GLU A 1 84 ? 24.306 -4.298 -10.525 1.00 92.88 84 GLU A N 1
ATOM 661 C CA . GLU A 1 84 ? 25.548 -3.539 -10.699 1.00 92.88 84 GLU A CA 1
ATOM 662 C C . GLU A 1 84 ? 26.359 -3.926 -11.947 1.00 92.88 84 GLU A C 1
ATOM 664 O O . GLU A 1 84 ? 27.260 -3.187 -12.348 1.00 92.88 84 GLU A O 1
ATOM 669 N N . LYS A 1 85 ? 26.047 -5.067 -12.570 1.00 94.25 85 LYS A N 1
ATOM 670 C CA . LYS A 1 85 ? 26.688 -5.569 -13.792 1.00 94.25 85 LYS A CA 1
ATOM 671 C C . LYS A 1 85 ? 25.872 -5.252 -15.043 1.00 94.25 85 LYS A C 1
ATOM 673 O O . LYS A 1 85 ? 26.323 -5.539 -16.151 1.00 94.25 85 LYS A O 1
ATOM 678 N N . GLY A 1 86 ? 24.695 -4.645 -14.882 1.00 91.38 86 GLY A N 1
ATOM 679 C CA . GLY A 1 86 ? 23.755 -4.392 -15.968 1.00 91.38 86 GLY A CA 1
ATOM 680 C C . GLY A 1 86 ? 22.912 -5.614 -16.339 1.00 91.38 86 GLY A C 1
ATOM 681 O O . GLY A 1 86 ? 22.260 -5.607 -17.385 1.00 91.38 86 GLY A O 1
ATOM 682 N N . GLU A 1 87 ? 22.912 -6.660 -15.513 1.00 91.62 87 GLU A N 1
ATOM 683 C CA . GLU A 1 87 ? 22.125 -7.868 -15.739 1.00 91.62 87 GLU A CA 1
ATOM 684 C C . GLU A 1 87 ? 20.723 -7.711 -15.144 1.00 91.62 87 GLU A C 1
ATOM 686 O O . GLU A 1 87 ? 20.505 -6.991 -14.171 1.00 91.62 87 GLU A O 1
AT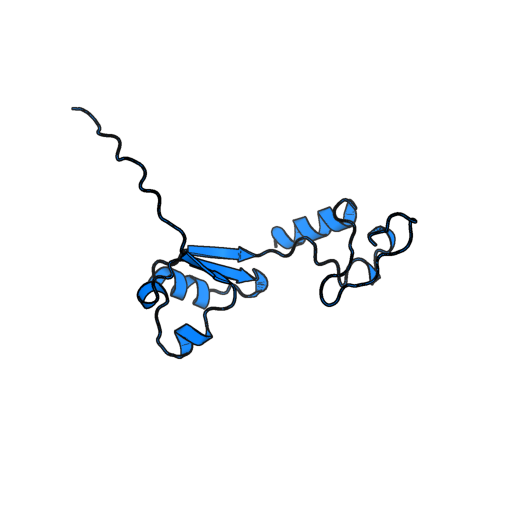OM 691 N N . LYS A 1 88 ? 19.734 -8.387 -15.735 1.00 89.44 88 LYS A N 1
ATOM 692 C CA . LYS A 1 88 ? 18.352 -8.360 -15.244 1.00 89.44 88 LYS A CA 1
ATOM 693 C C . LYS A 1 88 ? 18.274 -8.942 -13.833 1.00 89.44 88 LYS A C 1
ATOM 695 O O . LYS A 1 88 ? 18.582 -10.116 -13.630 1.00 89.44 88 LYS A O 1
ATOM 700 N N . VAL A 1 89 ? 17.753 -8.158 -12.890 1.00 87.75 89 VAL A N 1
ATOM 701 C CA . VAL A 1 89 ? 17.494 -8.611 -11.521 1.00 87.75 89 VAL A CA 1
ATOM 702 C C . VAL A 1 89 ? 16.519 -9.787 -11.552 1.00 87.75 89 VAL A C 1
ATOM 704 O O . VAL A 1 89 ? 15.451 -9.715 -12.169 1.00 87.75 89 VAL A O 1
ATOM 707 N N . GLN A 1 90 ? 16.880 -10.880 -10.881 1.00 82.12 90 GLN A N 1
ATOM 708 C CA . GLN A 1 90 ? 15.992 -12.028 -10.730 1.00 82.12 90 GLN A CA 1
ATOM 709 C C . GLN A 1 90 ? 14.819 -11.684 -9.809 1.00 82.12 90 GLN A C 1
ATOM 711 O O . GLN A 1 90 ? 14.956 -10.933 -8.845 1.00 82.12 90 GLN A O 1
ATOM 716 N N . ALA A 1 91 ? 13.651 -12.255 -10.094 1.00 76.69 91 ALA A N 1
ATOM 717 C CA . ALA A 1 91 ? 12.484 -12.090 -9.240 1.00 76.69 91 ALA A CA 1
ATOM 718 C C . ALA A 1 91 ? 12.758 -12.650 -7.834 1.00 76.69 91 ALA A C 1
ATOM 720 O O . ALA A 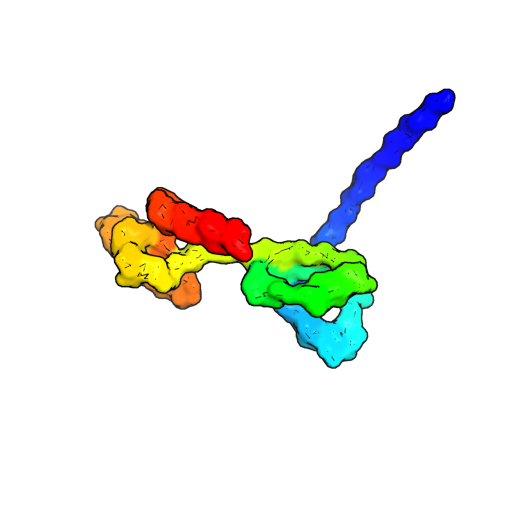1 91 ? 13.025 -13.842 -7.671 1.00 76.69 91 ALA A O 1
ATOM 721 N N . ALA A 1 92 ? 12.637 -11.803 -6.814 1.00 69.50 92 ALA A N 1
ATOM 722 C CA . ALA A 1 92 ? 12.664 -12.225 -5.425 1.00 69.50 92 ALA A CA 1
ATOM 723 C C . ALA A 1 92 ? 11.227 -12.545 -4.991 1.00 69.50 92 ALA A C 1
ATOM 725 O O . ALA A 1 92 ? 10.491 -11.676 -4.527 1.00 69.50 92 ALA A O 1
ATOM 726 N N . SER A 1 93 ? 10.809 -13.805 -5.138 1.00 69.56 93 SER A N 1
ATOM 727 C CA . SER A 1 93 ? 9.466 -14.252 -4.732 1.00 69.56 93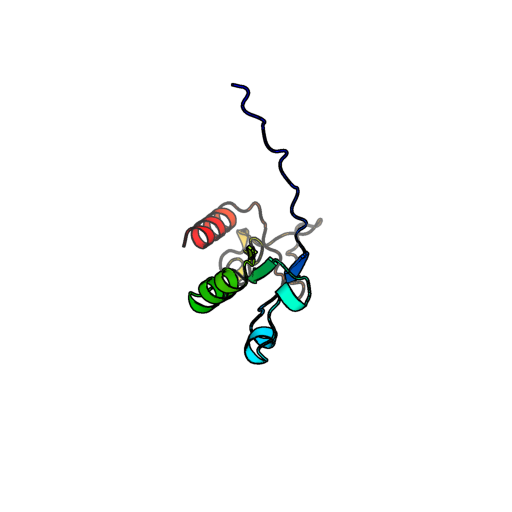 SER A CA 1
ATOM 728 C C . SER A 1 93 ? 8.345 -13.386 -5.355 1.00 69.56 93 SER A C 1
ATOM 730 O O . SER A 1 93 ? 8.261 -13.274 -6.578 1.00 69.56 93 SER A O 1
ATOM 732 N N . TRP A 1 94 ? 7.478 -12.785 -4.532 1.00 57.03 94 TRP A N 1
ATOM 733 C CA . TRP A 1 94 ? 6.360 -11.919 -4.927 1.00 57.03 94 TRP A CA 1
ATOM 734 C C . TRP A 1 94 ? 6.779 -10.504 -5.351 1.00 57.03 94 TRP A C 1
ATOM 736 O O . TRP A 1 94 ? 5.942 -9.743 -5.835 1.00 57.03 94 TRP A O 1
ATOM 746 N N . PHE A 1 95 ? 8.058 -10.153 -5.205 1.00 65.31 95 PHE A N 1
ATOM 747 C CA . PHE A 1 95 ? 8.612 -8.878 -5.633 1.00 65.31 95 PHE A CA 1
ATOM 748 C C . PHE A 1 95 ? 9.417 -9.077 -6.921 1.00 65.31 95 PHE A C 1
ATOM 750 O O . PHE A 1 95 ? 10.484 -9.694 -6.925 1.00 65.31 95 PHE A O 1
ATOM 757 N N . MET A 1 96 ? 8.909 -8.562 -8.040 1.00 67.69 96 MET A N 1
ATOM 758 C CA . MET A 1 96 ? 9.697 -8.505 -9.271 1.00 67.69 96 MET A CA 1
ATOM 759 C C . MET A 1 96 ? 10.395 -7.163 -9.387 1.00 67.69 96 MET A C 1
ATOM 761 O O . MET A 1 96 ? 9.757 -6.121 -9.256 1.00 67.69 96 MET A O 1
ATOM 765 N N . GLY A 1 97 ? 11.700 -7.218 -9.657 1.00 74.69 97 GLY A N 1
ATOM 766 C CA . GLY A 1 97 ? 12.539 -6.051 -9.882 1.00 74.69 97 GLY A CA 1
ATOM 767 C C . GLY A 1 97 ? 12.071 -5.269 -11.105 1.00 74.69 97 GLY A C 1
ATOM 768 O O . GLY A 1 97 ? 12.427 -5.587 -12.237 1.00 74.69 97 GLY A O 1
ATOM 769 N N . VAL A 1 98 ? 11.274 -4.238 -10.863 1.00 89.00 98 VAL A N 1
ATOM 770 C CA . VAL A 1 98 ? 10.927 -3.202 -11.833 1.00 89.00 98 VAL A CA 1
ATOM 771 C C . VAL A 1 98 ? 11.725 -1.949 -11.512 1.00 89.00 98 VAL A C 1
ATOM 773 O O . VAL A 1 98 ? 11.926 -1.617 -10.344 1.00 89.00 98 VAL A O 1
ATOM 776 N N . CYS A 1 99 ? 12.202 -1.259 -12.539 1.00 90.06 99 CYS A N 1
ATOM 777 C CA . CYS A 1 99 ? 12.897 0.006 -12.397 1.00 90.06 99 CYS A CA 1
ATOM 778 C C . CYS A 1 99 ? 11.886 1.088 -11.969 1.00 90.06 99 CYS A C 1
ATOM 780 O O . CYS A 1 99 ? 11.038 1.482 -12.773 1.00 90.06 99 CYS A O 1
ATOM 782 N N . PRO A 1 100 ? 11.949 1.606 -10.725 1.00 87.56 100 PRO A N 1
ATOM 783 C CA . PRO A 1 100 ? 10.967 2.574 -10.228 1.00 87.56 100 PRO A CA 1
ATOM 784 C C . PRO A 1 100 ? 11.051 3.928 -10.943 1.00 87.56 100 PRO A C 1
ATOM 786 O O . PRO A 1 100 ? 10.134 4.743 -10.846 1.00 87.56 100 PRO A O 1
ATOM 789 N N . THR A 1 101 ? 12.160 4.185 -11.637 1.00 91.12 101 THR A N 1
ATOM 790 C CA . THR A 1 101 ? 12.405 5.421 -12.380 1.00 91.12 101 THR A CA 1
ATOM 791 C C . THR A 1 101 ? 12.120 5.291 -13.872 1.00 91.12 101 THR A C 1
ATOM 793 O O . THR A 1 101 ? 12.296 6.276 -14.585 1.00 91.12 101 THR A O 1
ATOM 796 N N . GLU A 1 102 ? 11.685 4.124 -14.363 1.00 94.38 102 GLU A N 1
ATOM 797 C CA . GLU A 1 102 ? 11.269 3.989 -15.760 1.00 94.38 102 GLU A CA 1
ATOM 798 C C . GLU A 1 102 ? 10.004 4.842 -16.000 1.00 94.38 102 GLU A C 1
ATOM 800 O O . GLU A 1 102 ? 9.015 4.681 -15.274 1.00 94.38 102 GLU A O 1
ATOM 805 N N . PRO A 1 103 ? 10.025 5.799 -16.951 1.00 95.62 103 PRO A N 1
ATOM 806 C CA . PRO A 1 103 ? 8.933 6.755 -17.130 1.00 95.62 103 PRO A CA 1
ATOM 807 C C . PRO A 1 103 ? 7.563 6.118 -17.394 1.00 95.62 103 PRO A C 1
ATOM 809 O O . PRO A 1 103 ? 6.567 6.572 -16.826 1.00 95.62 103 PRO A O 1
ATOM 812 N N . GLY A 1 104 ? 7.507 5.071 -18.219 1.00 95.31 104 GLY A N 1
ATOM 813 C CA . GLY A 1 104 ? 6.288 4.339 -18.550 1.00 95.31 104 GLY A CA 1
ATOM 814 C C . GLY A 1 104 ? 5.690 3.638 -17.334 1.00 95.31 104 GLY A C 1
ATOM 815 O O . GLY A 1 104 ? 4.509 3.815 -17.041 1.00 95.31 104 GLY A O 1
ATOM 816 N N . PHE A 1 105 ? 6.506 2.923 -16.560 1.00 94.06 105 PHE A N 1
ATOM 817 C CA . PHE A 1 105 ? 6.074 2.220 -15.361 1.00 94.06 105 PHE A CA 1
ATOM 818 C C . PHE A 1 105 ? 5.588 3.202 -14.303 1.00 94.06 105 PHE A C 1
ATOM 820 O O . PHE A 1 105 ? 4.546 2.990 -13.680 1.00 94.06 105 PHE A O 1
ATOM 827 N N . ARG A 1 106 ? 6.307 4.316 -14.129 1.00 93.31 106 ARG A N 1
ATOM 828 C CA . ARG A 1 106 ? 5.885 5.386 -13.227 1.00 93.31 106 ARG A CA 1
ATOM 829 C C . ARG A 1 106 ? 4.504 5.901 -13.622 1.00 93.31 106 ARG A C 1
ATOM 831 O O . ARG A 1 106 ? 3.627 5.956 -12.763 1.00 93.31 106 ARG A O 1
ATOM 838 N N . GLN A 1 107 ? 4.297 6.242 -14.894 1.00 94.50 107 GLN A N 1
ATOM 839 C CA . GLN A 1 107 ? 2.997 6.705 -15.379 1.00 94.50 107 GLN A CA 1
ATOM 840 C C . GLN A 1 107 ? 1.906 5.648 -15.161 1.00 94.50 107 GLN A C 1
ATOM 842 O O . GLN A 1 107 ? 0.885 5.955 -14.553 1.00 94.50 107 GLN A O 1
ATOM 847 N N . TYR A 1 108 ? 2.171 4.394 -15.536 1.00 93.00 108 TYR A N 1
ATOM 848 C CA . TYR A 1 108 ? 1.272 3.257 -15.337 1.00 93.00 108 TYR A CA 1
ATOM 849 C C . TYR A 1 108 ? 0.818 3.110 -13.875 1.00 93.00 108 TYR A C 1
ATOM 851 O O . TYR A 1 108 ? -0.369 2.932 -13.603 1.00 93.00 108 TYR A O 1
ATOM 859 N N . ARG A 1 109 ? 1.736 3.238 -12.907 1.00 91.88 109 ARG A N 1
ATOM 860 C CA . ARG A 1 109 ? 1.396 3.186 -11.476 1.00 91.88 109 ARG A CA 1
ATOM 861 C C . ARG A 1 109 ? 0.618 4.409 -10.998 1.00 91.88 109 ARG A C 1
ATOM 863 O O . ARG A 1 109 ? -0.221 4.259 -10.116 1.00 91.88 109 ARG A O 1
ATOM 870 N N . PHE A 1 110 ? 0.887 5.599 -11.537 1.00 92.44 110 PHE A N 1
ATOM 871 C CA . PHE A 1 110 ? 0.106 6.797 -11.214 1.00 92.44 110 PHE A CA 1
ATOM 872 C C . PHE A 1 110 ? -1.319 6.715 -11.755 1.00 92.44 110 PHE A C 1
ATOM 874 O O . PHE A 1 110 ? -2.232 7.169 -11.075 1.00 92.44 110 PHE A O 1
ATOM 881 N N . ASP A 1 111 ? -1.516 6.134 -12.936 1.00 93.44 111 ASP A N 1
ATOM 882 C CA . ASP A 1 111 ? -2.849 5.931 -13.505 1.00 93.44 111 ASP A CA 1
ATOM 883 C C . ASP A 1 111 ? -3.656 4.967 -12.625 1.00 93.44 111 ASP A C 1
ATOM 885 O O . ASP A 1 111 ? -4.730 5.326 -12.158 1.00 93.44 111 ASP A O 1
ATOM 889 N N . GLN A 1 112 ? -3.056 3.841 -12.223 1.00 91.00 112 GLN A N 1
ATOM 890 C CA . GLN A 1 112 ? -3.668 2.899 -11.274 1.00 91.00 112 GLN A CA 1
ATOM 891 C C . GLN A 1 112 ? -3.964 3.467 -9.880 1.00 91.00 112 GLN A C 1
ATOM 893 O O . GLN A 1 112 ? -4.736 2.868 -9.144 1.00 91.00 112 GLN A O 1
ATOM 898 N N . LEU A 1 113 ? -3.292 4.544 -9.465 1.00 90.94 113 LEU A N 1
ATOM 899 C CA . LEU A 1 113 ? -3.574 5.204 -8.187 1.00 90.94 113 LEU A CA 1
ATOM 900 C C . LEU A 1 113 ? -4.787 6.142 -8.285 1.00 90.94 113 LEU A C 1
ATOM 902 O O . LEU A 1 113 ? -5.394 6.455 -7.263 1.00 90.94 113 LEU A O 1
ATOM 906 N N . ARG A 1 114 ? -5.073 6.662 -9.485 1.00 91.12 114 ARG A N 1
ATOM 907 C CA . ARG A 1 114 ? -6.206 7.566 -9.727 1.00 91.12 114 ARG A CA 1
ATOM 908 C C . ARG A 1 114 ? -7.513 6.808 -9.936 1.00 91.12 114 ARG A C 1
ATOM 910 O O . ARG A 1 114 ? -8.554 7.357 -9.580 1.00 91.12 114 ARG A O 1
ATOM 917 N N . ASP A 1 115 ? -7.426 5.623 -10.533 1.00 83.25 115 ASP A N 1
ATOM 918 C CA . ASP A 1 115 ? -8.543 4.697 -10.750 1.00 83.25 115 ASP A CA 1
ATOM 919 C C . ASP A 1 115 ? -9.040 4.074 -9.432 1.00 83.25 115 ASP A C 1
ATOM 921 O O . ASP A 1 115 ? -10.279 3.956 -9.275 1.00 83.25 115 ASP A O 1
#

Radius of gyration: 20.39 Å; chains: 1; bounding box: 46×52×47 Å

pLDDT: mean 88.58, std 10.28, range [44.72, 97.25]

Foldseek 3Di:
DDDDDPDPDDDDAAEDEEDCVVCVVVVHQVVVVVHQEYEYAQVVDDPVSVVSSVVSNHHYHYDQPLQQCVVPCVVVVVQFAADPVRHGDDAPVSGGRGNSPDPVSVVVSVVVVVD

Secondary structure (DSSP, 8-state):
--------------EEES--HHHHTTT--TGGGT--EEEEEGGG--HHHHHHHHHTT-EEEEE--TT--HHHHTT-GGGB-B-TTSPBPPPBTTB--B-TT-HHHHHHHHHHHH-